Protein AF-A0A7V3PP89-F1 (afdb_monomer_lite)

pLDDT: mean 92.55, std 10.72, range [37.88, 98.19]

Secondary structure (DSSP, 8-state):
--TTTHHHHHHHHHHHTT-SEEEEE-GGGS---HHHHHHHHHH-TTTTSSTTSTTTSPPHHHHHHHHHT-S-EEEEE--TT--HHHHHHHHHHHHHHTT-TT---

Radius of gyration: 15.7 Å; chains: 1; bounding box: 37×33×35 Å

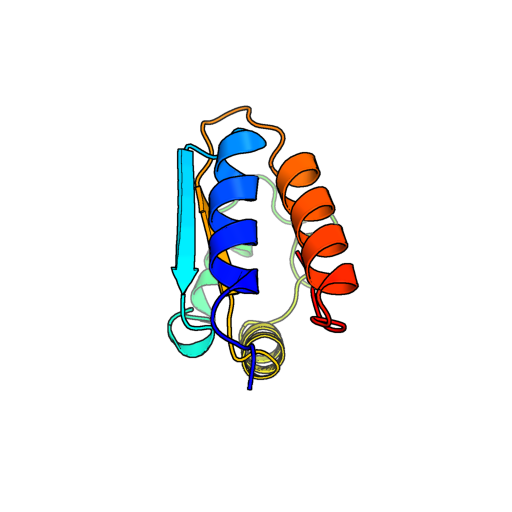Foldseek 3Di:
DPPPPLVVVLQVLLVVLAFPGKDKDFLVVDDQDPVVLVCLCPVDPCAPVDCCHPPNNDHSVRSNVVSVVDGIDMDTHHDPPRPVVVSQVVSQVSCCVVVVVVRDD

Sequence (105 aa):
MRAGGGMKVLLQRARELGAIEAKLVEPASVVTAAWVRLKCQYGCGGYGSNLCCPPYTPTPDQTRAILDCYRRAILVHCKPGADVKKIVVALEREAFLSDHYKAFG

Structure (mmCIF, N/CA/C/O backbone):
data_AF-A0A7V3PP89-F1
#
_entry.id   AF-A0A7V3PP89-F1
#
loop_
_atom_site.group_PDB
_atom_site.id
_atom_site.type_symbol
_atom_site.label_atom_id
_atom_site.label_alt_id
_atom_site.label_comp_id
_atom_site.label_asym_id
_atom_site.label_entity_id
_atom_site.label_seq_id
_atom_site.pdbx_PDB_ins_code
_atom_site.Cartn_x
_atom_site.Cartn_y
_atom_site.Cartn_z
_atom_site.occupancy
_atom_site.B_iso_or_equiv
_atom_site.auth_seq_id
_atom_site.auth_comp_id
_atom_site.auth_asym_id
_atom_site.auth_atom_id
_atom_site.pdbx_PDB_model_num
ATOM 1 N N . MET A 1 1 ? -19.126 -15.747 14.374 1.00 37.88 1 MET A N 1
ATOM 2 C CA . MET A 1 1 ? -18.973 -14.967 13.122 1.00 37.88 1 MET A CA 1
ATOM 3 C C . MET A 1 1 ? -19.153 -13.473 13.423 1.00 37.88 1 MET A C 1
ATOM 5 O O . MET A 1 1 ? -20.281 -13.031 13.563 1.00 37.88 1 MET A O 1
ATOM 9 N N . ARG A 1 2 ? -18.070 -12.693 13.600 1.00 42.88 2 ARG A N 1
ATOM 10 C CA . ARG A 1 2 ? -18.107 -11.233 13.897 1.00 42.88 2 ARG A CA 1
ATOM 11 C C . ARG A 1 2 ? -17.376 -10.384 12.832 1.00 42.88 2 ARG A C 1
ATOM 13 O O . ARG A 1 2 ? -16.857 -9.314 13.114 1.00 42.88 2 ARG A O 1
ATOM 20 N N . ALA A 1 3 ? -17.321 -10.849 11.584 1.00 46.69 3 ALA A N 1
ATOM 21 C CA . ALA A 1 3 ? -16.423 -10.291 10.564 1.00 46.69 3 ALA A CA 1
ATOM 22 C C . ALA A 1 3 ? -16.884 -8.974 9.892 1.00 46.69 3 ALA A C 1
ATOM 24 O O . ALA A 1 3 ? -16.155 -8.457 9.049 1.00 46.69 3 ALA A O 1
ATOM 25 N N . GLY A 1 4 ? -18.065 -8.436 10.224 1.00 46.62 4 GLY A N 1
ATOM 26 C CA . GLY A 1 4 ? -18.643 -7.263 9.542 1.00 46.62 4 GLY A CA 1
ATOM 27 C C . GLY A 1 4 ? -18.469 -5.911 10.249 1.00 46.62 4 GLY A C 1
ATOM 28 O O . GLY A 1 4 ? -18.615 -4.874 9.607 1.00 46.62 4 GLY A O 1
ATOM 29 N N . GLY A 1 5 ? -18.165 -5.902 11.554 1.00 59.41 5 GLY A N 1
ATOM 30 C CA . GLY A 1 5 ? -18.105 -4.672 12.360 1.00 59.41 5 GLY A CA 1
ATOM 31 C C . GLY A 1 5 ? -16.761 -3.942 12.295 1.00 59.41 5 GLY A C 1
ATOM 32 O O . GLY A 1 5 ? -16.735 -2.732 12.092 1.00 59.41 5 GLY A O 1
ATOM 33 N N . GLY A 1 6 ? -15.646 -4.677 12.398 1.00 76.88 6 GLY A N 1
ATOM 34 C CA . GLY A 1 6 ? -14.308 -4.083 12.549 1.00 76.88 6 GLY A CA 1
ATOM 35 C C . GLY A 1 6 ? -13.858 -3.224 11.365 1.00 76.88 6 GLY A C 1
ATOM 36 O O . GLY A 1 6 ? -13.283 -2.159 11.553 1.00 76.88 6 GLY A O 1
ATOM 37 N N . MET A 1 7 ? -14.201 -3.618 10.134 1.00 86.56 7 MET A N 1
ATOM 38 C CA . MET A 1 7 ? -13.770 -2.873 8.948 1.00 86.56 7 MET A CA 1
ATOM 39 C C . MET A 1 7 ? -14.453 -1.505 8.836 1.00 86.56 7 MET A C 1
ATOM 41 O O . MET A 1 7 ? -13.811 -0.528 8.472 1.00 86.56 7 MET A O 1
ATOM 45 N N . LYS A 1 8 ? -15.742 -1.404 9.195 1.00 89.62 8 LYS A N 1
ATOM 46 C CA . LYS A 1 8 ? -16.459 -0.118 9.194 1.00 89.62 8 LYS A CA 1
ATOM 47 C C . LYS A 1 8 ? -15.848 0.867 10.191 1.00 89.62 8 LYS A C 1
ATOM 49 O O . LYS A 1 8 ? -15.761 2.051 9.884 1.00 89.62 8 LYS A O 1
ATOM 54 N N . VAL A 1 9 ? -15.395 0.365 11.342 1.00 94.00 9 VAL A N 1
ATOM 55 C CA . VAL A 1 9 ? -14.711 1.171 12.362 1.00 94.00 9 VAL A CA 1
ATOM 56 C C . VAL A 1 9 ? -13.405 1.738 11.810 1.00 94.00 9 VAL A C 1
ATOM 58 O O . VAL A 1 9 ? -13.198 2.939 11.913 1.00 94.00 9 VAL A O 1
ATOM 61 N N . LEU A 1 10 ? -12.581 0.930 11.134 1.00 95.44 10 LEU A N 1
ATOM 62 C CA . LEU A 1 10 ? -11.330 1.407 10.524 1.00 95.44 10 LEU A CA 1
ATOM 63 C C . LEU A 1 10 ? -11.565 2.479 9.446 1.00 95.44 10 LEU A C 1
ATOM 65 O O . LEU A 1 10 ? -10.828 3.460 9.377 1.00 95.44 10 LEU A O 1
ATOM 69 N N . LEU A 1 11 ? -12.611 2.334 8.623 1.00 96.31 11 LEU A N 1
ATOM 70 C CA . LEU A 1 11 ? -12.963 3.350 7.620 1.00 96.31 11 LEU A CA 1
ATOM 71 C C . LEU A 1 11 ? -13.386 4.673 8.268 1.00 96.31 11 LEU A C 1
ATOM 73 O O . LEU A 1 11 ? -12.992 5.744 7.807 1.00 96.31 11 LEU A O 1
ATOM 77 N N . GLN A 1 12 ? -14.178 4.600 9.339 1.00 96.12 12 GLN A N 1
ATOM 78 C CA . GLN A 1 12 ? -14.581 5.781 10.094 1.00 96.12 12 GLN A CA 1
ATOM 79 C C . GLN A 1 12 ? -13.373 6.426 10.782 1.00 96.12 12 GLN A C 1
ATOM 81 O O . GLN A 1 12 ? -13.186 7.639 10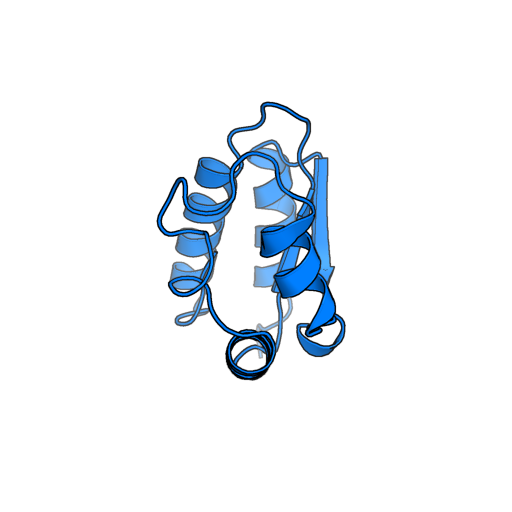.697 1.00 96.12 12 GLN A O 1
ATOM 86 N N . ARG A 1 13 ? -12.501 5.605 11.369 1.00 96.25 13 ARG A N 1
ATOM 87 C CA . ARG A 1 13 ? -11.274 6.054 12.015 1.00 96.25 13 ARG A CA 1
ATOM 88 C C . ARG A 1 13 ? -10.354 6.797 11.057 1.00 96.25 13 ARG A C 1
ATOM 90 O O . ARG A 1 13 ? -9.821 7.843 11.409 1.00 96.25 13 ARG A O 1
ATOM 97 N N . ALA A 1 14 ? -10.205 6.305 9.829 1.00 96.69 14 ALA A N 1
ATOM 98 C CA . ALA A 1 14 ? -9.403 6.975 8.811 1.00 96.69 14 ALA A CA 1
ATOM 99 C C . ALA A 1 14 ? -9.876 8.421 8.580 1.00 96.69 14 ALA A C 1
ATOM 101 O O . ALA A 1 14 ? -9.055 9.333 8.482 1.00 96.69 14 ALA A O 1
ATOM 102 N N . ARG A 1 15 ? -11.199 8.642 8.554 1.00 95.88 15 ARG A N 1
ATOM 103 C CA . ARG A 1 15 ? -11.800 9.978 8.406 1.00 95.88 15 ARG A CA 1
ATOM 104 C C . ARG A 1 15 ? -11.552 10.860 9.627 1.00 95.88 15 ARG A C 1
ATOM 106 O O . ARG A 1 15 ? -11.181 12.018 9.469 1.00 95.88 15 ARG A O 1
ATOM 113 N N . GLU A 1 16 ? -11.687 10.315 10.835 1.00 96.69 16 GLU A N 1
ATOM 114 C CA . GLU A 1 16 ? -11.371 11.031 12.085 1.00 96.69 16 GLU A CA 1
ATOM 115 C C . GLU A 1 16 ? -9.904 11.467 12.162 1.00 96.69 16 GLU A C 1
ATOM 117 O O . GLU A 1 16 ? -9.593 12.530 12.695 1.00 96.69 16 GLU A O 1
ATOM 122 N N . LEU A 1 17 ? -9.000 10.659 11.604 1.00 95.62 17 LEU A N 1
ATOM 123 C CA . LEU A 1 17 ? -7.570 10.952 11.532 1.00 95.62 17 LEU A CA 1
ATOM 124 C C . LEU A 1 17 ? -7.208 11.948 10.415 1.00 95.62 17 LEU A C 1
ATOM 126 O O . LEU A 1 17 ? -6.042 12.327 10.299 1.00 95.62 17 LEU A O 1
ATOM 130 N N . GLY A 1 18 ? -8.184 12.401 9.621 1.00 95.00 18 GLY A N 1
ATOM 131 C CA . GLY A 1 18 ? -8.010 13.457 8.623 1.00 95.00 18 GLY A CA 1
ATOM 132 C C . GLY A 1 18 ? -8.018 12.994 7.164 1.00 95.00 18 GLY A C 1
ATOM 133 O O . GLY A 1 18 ? -7.730 13.803 6.278 1.00 95.00 18 GLY A O 1
ATOM 134 N N . ALA A 1 19 ? -8.355 11.732 6.876 1.00 96.88 19 ALA A N 1
ATOM 135 C CA . ALA A 1 19 ? -8.628 11.315 5.502 1.00 96.88 19 ALA A CA 1
ATOM 136 C C . ALA A 1 19 ? -9.919 11.976 4.986 1.00 96.88 19 ALA A C 1
ATOM 138 O O . ALA A 1 19 ? -10.910 12.081 5.708 1.00 96.88 19 ALA A O 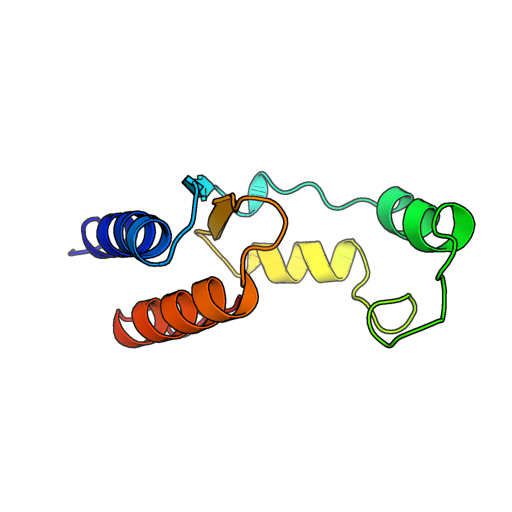1
ATOM 139 N N . ILE A 1 20 ? -9.932 12.377 3.713 1.00 97.44 20 ILE A N 1
ATOM 140 C CA . ILE A 1 20 ? -11.156 12.825 3.028 1.00 97.44 20 ILE A CA 1
ATOM 141 C C . ILE A 1 20 ? -12.123 11.648 2.933 1.00 97.44 20 ILE A C 1
ATOM 143 O O . ILE A 1 20 ? -13.314 11.760 3.215 1.00 97.44 20 ILE A O 1
ATOM 147 N N . GLU A 1 21 ? -11.587 10.503 2.523 1.00 96.81 21 GLU A N 1
ATOM 148 C CA . GLU A 1 21 ? -12.355 9.297 2.308 1.00 96.81 21 GLU A CA 1
ATOM 149 C C . GLU A 1 21 ? -11.487 8.069 2.570 1.00 96.81 21 GLU A C 1
ATOM 151 O O . GLU A 1 21 ? -10.274 8.080 2.372 1.00 96.81 21 GLU A O 1
ATOM 156 N N . ALA A 1 22 ? -12.129 6.992 3.007 1.00 97.06 22 ALA A N 1
ATOM 157 C CA . ALA A 1 22 ? -11.535 5.673 3.044 1.00 97.06 22 ALA A CA 1
ATOM 158 C C . ALA A 1 22 ? -12.549 4.675 2.491 1.00 97.06 22 ALA A C 1
ATOM 160 O O . ALA A 1 22 ? -13.734 4.736 2.838 1.00 97.06 22 ALA A O 1
ATOM 161 N N . LYS A 1 23 ? -12.087 3.758 1.641 1.00 96.44 23 LYS A N 1
ATOM 162 C CA . LYS A 1 23 ? -12.940 2.757 0.998 1.00 96.44 23 LYS A CA 1
ATOM 163 C C . LYS A 1 23 ? -12.314 1.375 1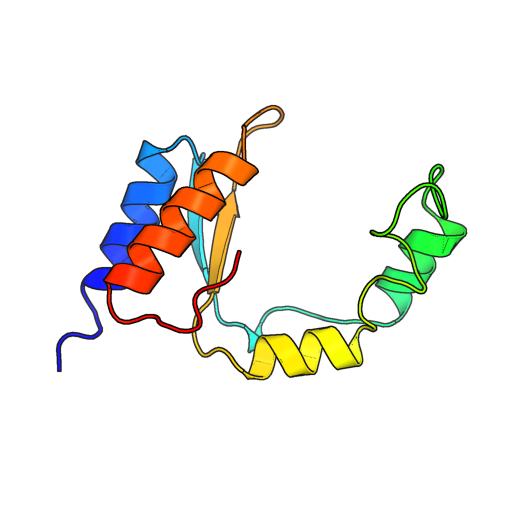.082 1.00 96.44 23 LYS A C 1
ATOM 165 O O . LYS A 1 23 ? -11.117 1.211 0.875 1.00 96.44 23 LYS A O 1
ATOM 170 N N . LEU A 1 24 ? -13.149 0.374 1.346 1.00 96.38 24 LEU A N 1
ATOM 171 C CA . LEU A 1 24 ? -12.758 -1.021 1.205 1.00 96.38 24 LEU A CA 1
ATOM 172 C C . LEU A 1 24 ? -12.658 -1.370 -0.285 1.00 96.38 24 LEU A C 1
ATOM 174 O O . LEU A 1 24 ? -13.616 -1.171 -1.034 1.00 96.38 24 LEU A O 1
ATOM 178 N N . VAL A 1 25 ? -11.513 -1.901 -0.694 1.00 96.50 25 VAL A N 1
ATOM 179 C CA . VAL A 1 25 ? -11.259 -2.391 -2.050 1.00 96.50 25 VAL A CA 1
ATOM 180 C C . VAL A 1 25 ? -10.750 -3.827 -2.000 1.00 96.50 25 VAL A C 1
ATOM 182 O O . VAL A 1 25 ? -10.218 -4.293 -0.985 1.00 96.50 25 VAL A O 1
ATOM 185 N N . GLU A 1 26 ? -10.937 -4.547 -3.099 1.00 96.31 26 GLU A N 1
ATOM 186 C CA . GLU A 1 26 ? -10.403 -5.894 -3.251 1.00 96.31 26 GLU A CA 1
ATOM 187 C C . GLU A 1 26 ? -8.938 -5.810 -3.694 1.00 96.31 26 GLU A C 1
ATOM 189 O O . GLU A 1 26 ? -8.644 -5.133 -4.677 1.00 96.31 26 GLU A O 1
ATOM 194 N N . PRO A 1 27 ? -7.995 -6.513 -3.046 1.00 97.31 27 PRO A N 1
ATOM 195 C CA . PRO A 1 27 ? -6.602 -6.532 -3.505 1.00 97.31 27 PRO A CA 1
ATOM 196 C C . PRO A 1 27 ? -6.444 -7.014 -4.958 1.00 97.31 27 PRO A C 1
ATOM 198 O O . PRO A 1 27 ? -5.491 -6.640 -5.646 1.00 97.31 27 PRO A O 1
ATOM 201 N N . ALA A 1 28 ? -7.387 -7.820 -5.453 1.00 96.81 28 ALA A N 1
ATOM 202 C CA . ALA A 1 28 ? -7.449 -8.262 -6.845 1.00 96.81 28 ALA A CA 1
ATOM 203 C C . ALA A 1 28 ? -7.756 -7.122 -7.835 1.00 96.81 28 ALA A C 1
ATOM 205 O O . ALA A 1 28 ? -7.348 -7.199 -8.990 1.00 96.81 28 ALA A O 1
ATOM 206 N N . SER A 1 29 ? -8.412 -6.037 -7.401 1.00 97.06 29 SER A N 1
ATOM 207 C CA . SER A 1 29 ? -8.707 -4.889 -8.269 1.00 97.06 29 SER A CA 1
ATOM 208 C C . SER A 1 29 ? -7.499 -3.973 -8.493 1.00 97.06 29 SER A C 1
ATOM 210 O O . SER A 1 29 ? -7.582 -3.025 -9.273 1.00 97.06 29 SER A O 1
ATOM 212 N N . VAL A 1 30 ? -6.386 -4.198 -7.788 1.00 96.75 30 VAL A N 1
ATOM 213 C CA . VAL A 1 30 ? -5.152 -3.420 -7.945 1.00 96.75 30 VAL A CA 1
ATOM 214 C C . VAL A 1 30 ? -4.350 -3.969 -9.124 1.00 96.75 30 VAL A C 1
ATOM 216 O O . VAL A 1 30 ? -3.873 -5.104 -9.093 1.00 96.75 30 VAL A O 1
ATOM 219 N N . VAL A 1 31 ? -4.173 -3.150 -10.160 1.00 96.25 31 VAL A N 1
ATOM 220 C CA . VAL A 1 31 ? -3.400 -3.518 -11.353 1.00 96.25 31 VAL A CA 1
ATOM 221 C C . VAL A 1 31 ? -1.907 -3.326 -11.093 1.00 96.25 31 VAL A C 1
ATOM 223 O O . VAL A 1 31 ? -1.458 -2.219 -10.795 1.00 96.25 31 VAL A O 1
ATOM 226 N N . THR A 1 32 ? -1.127 -4.391 -11.264 1.00 96.56 32 THR A N 1
ATOM 227 C CA . THR A 1 32 ? 0.339 -4.348 -11.305 1.00 96.56 32 THR A CA 1
ATOM 228 C C . THR A 1 32 ? 0.802 -4.553 -12.747 1.00 96.56 32 THR A C 1
ATOM 230 O O . THR A 1 32 ? 0.255 -5.381 -13.470 1.00 96.56 32 THR A O 1
ATOM 233 N N . ALA A 1 33 ? 1.773 -3.763 -13.217 1.00 95.81 33 ALA A N 1
ATOM 234 C CA . ALA A 1 33 ? 2.224 -3.843 -14.607 1.00 95.81 33 ALA A CA 1
ATOM 235 C C . ALA A 1 33 ? 3.672 -3.371 -14.799 1.00 95.81 33 ALA A C 1
ATOM 237 O O . ALA A 1 33 ? 4.140 -2.455 -14.118 1.00 95.81 33 ALA A O 1
ATOM 238 N N . ALA A 1 34 ? 4.362 -3.951 -15.786 1.00 94.50 34 ALA A N 1
ATOM 239 C CA . ALA A 1 34 ? 5.755 -3.635 -16.123 1.00 94.50 34 ALA A CA 1
ATOM 240 C C . ALA A 1 34 ? 5.984 -2.156 -16.475 1.00 94.50 34 ALA A C 1
ATOM 242 O O . ALA A 1 34 ? 6.998 -1.570 -16.085 1.00 94.50 34 ALA A O 1
ATOM 243 N N . TRP A 1 35 ? 5.019 -1.520 -17.148 1.00 94.06 35 TRP A N 1
ATOM 244 C CA . TRP A 1 35 ? 5.139 -0.124 -17.574 1.00 94.06 35 TRP A CA 1
ATOM 245 C C . TRP A 1 35 ? 5.256 0.857 -16.397 1.00 94.06 35 TRP A C 1
ATOM 247 O O . TRP A 1 35 ? 5.883 1.903 -16.547 1.00 94.06 35 TRP A O 1
ATOM 257 N N . VAL A 1 36 ? 4.728 0.521 -15.211 1.00 92.62 36 VAL A N 1
ATOM 258 C CA . VAL A 1 36 ? 4.839 1.370 -14.008 1.00 92.62 36 VAL A CA 1
ATOM 259 C C . VAL A 1 36 ? 6.308 1.546 -13.618 1.00 92.62 36 VAL A C 1
ATOM 261 O O . VAL A 1 36 ? 6.756 2.654 -13.317 1.00 92.62 36 VAL A O 1
ATOM 264 N N . ARG A 1 37 ? 7.091 0.464 -13.704 1.00 92.44 37 ARG A N 1
ATOM 265 C CA . ARG A 1 37 ? 8.530 0.486 -13.420 1.00 92.44 37 ARG A CA 1
ATOM 266 C C . ARG A 1 37 ? 9.299 1.267 -14.486 1.00 92.44 37 ARG A C 1
ATOM 268 O O . ARG A 1 37 ? 10.234 1.986 -14.146 1.00 92.44 37 ARG A O 1
ATOM 275 N N . LEU A 1 38 ? 8.898 1.183 -15.757 1.00 93.12 38 LEU A N 1
ATOM 276 C CA . LEU A 1 38 ? 9.479 2.008 -16.827 1.00 93.12 38 LEU A CA 1
ATOM 277 C C . LEU A 1 38 ? 9.186 3.498 -16.611 1.00 93.12 38 LEU A C 1
ATOM 279 O O . LEU A 1 38 ? 10.095 4.316 -16.718 1.00 93.12 38 LEU A O 1
ATOM 283 N N . LYS A 1 39 ? 7.960 3.855 -16.211 1.00 92.25 39 LYS A N 1
ATOM 284 C CA . LYS A 1 39 ? 7.600 5.241 -15.879 1.00 92.25 39 LYS A CA 1
ATOM 285 C C . LYS A 1 39 ? 8.448 5.790 -14.729 1.00 92.25 39 LYS A C 1
ATOM 287 O O . LYS A 1 39 ? 8.846 6.946 -14.777 1.00 92.25 39 LYS A O 1
ATOM 292 N N . CYS A 1 40 ? 8.761 4.971 -13.724 1.00 91.69 40 CYS A N 1
ATOM 293 C CA . CYS A 1 40 ? 9.671 5.366 -12.648 1.00 91.69 40 CYS A CA 1
ATOM 294 C C . CYS A 1 40 ? 11.111 5.588 -13.149 1.00 91.69 40 CYS A C 1
ATOM 296 O O . CYS A 1 40 ? 11.716 6.589 -12.793 1.00 91.69 40 CYS A O 1
ATOM 298 N N . GLN A 1 41 ? 11.646 4.698 -13.990 1.00 93.19 41 GLN A N 1
ATOM 299 C CA . GLN A 1 41 ? 13.040 4.772 -14.457 1.00 93.19 41 GLN A CA 1
ATOM 300 C C . GLN A 1 41 ? 13.289 5.885 -15.485 1.00 93.19 41 GLN A C 1
ATOM 302 O O . GLN A 1 41 ? 14.333 6.526 -15.451 1.00 93.19 41 GLN A O 1
ATOM 307 N N . TYR A 1 42 ? 12.335 6.118 -16.390 1.00 94.06 42 TYR A N 1
ATOM 308 C CA . TYR A 1 42 ? 12.513 7.021 -17.535 1.00 94.06 42 TYR A CA 1
ATOM 309 C C . TYR A 1 42 ? 11.626 8.272 -17.482 1.00 94.06 42 TYR A C 1
ATOM 311 O O . TYR A 1 42 ? 11.899 9.243 -18.177 1.00 94.06 42 TYR A O 1
ATOM 319 N N . GLY A 1 43 ? 10.554 8.258 -16.684 1.00 91.56 43 GLY A N 1
ATOM 320 C CA . GLY A 1 43 ? 9.598 9.366 -16.564 1.00 91.56 43 GLY A CA 1
ATOM 321 C C . GLY A 1 43 ? 9.689 10.151 -15.252 1.00 91.56 43 GLY A C 1
ATOM 322 O O . GLY A 1 43 ? 8.946 11.114 -15.077 1.00 91.56 43 GLY A O 1
ATOM 323 N N . CYS A 1 44 ? 10.558 9.751 -14.319 1.00 92.81 44 CYS A N 1
ATOM 324 C CA . CYS A 1 44 ? 10.768 10.442 -13.048 1.00 92.81 44 CYS A CA 1
ATOM 325 C C . CYS A 1 44 ? 12.092 11.214 -13.066 1.00 92.81 44 CYS A C 1
ATOM 327 O O . CYS A 1 44 ? 13.146 10.618 -13.266 1.00 92.81 44 CYS A O 1
ATOM 329 N N . GLY A 1 45 ? 12.062 12.514 -12.755 1.00 93.12 45 GLY A N 1
ATOM 330 C CA . GLY A 1 45 ? 13.276 13.339 -12.646 1.00 93.12 45 GLY A CA 1
ATOM 331 C C . GLY A 1 45 ? 14.174 13.011 -11.444 1.00 93.12 45 GLY A C 1
ATOM 332 O O . GLY A 1 45 ? 15.281 13.525 -11.356 1.00 93.12 45 GLY A O 1
ATOM 333 N N . GLY A 1 46 ? 13.707 12.168 -10.517 1.00 93.12 46 GLY A N 1
ATOM 334 C CA . GLY A 1 46 ? 14.440 11.742 -9.320 1.00 93.12 46 GLY A CA 1
ATOM 335 C C . GLY A 1 46 ? 14.796 10.255 -9.307 1.00 93.12 46 GLY A C 1
ATOM 336 O O . GLY A 1 46 ? 14.979 9.693 -8.225 1.00 93.12 46 GLY A O 1
ATOM 337 N N . TYR A 1 47 ? 14.828 9.582 -10.460 1.00 94.50 47 TYR A N 1
ATOM 338 C CA . TYR A 1 47 ? 15.187 8.164 -10.517 1.00 94.50 47 TYR A CA 1
ATOM 339 C C . TYR A 1 47 ? 16.574 7.902 -9.896 1.00 94.50 47 TYR A C 1
ATOM 341 O O . TYR A 1 47 ? 17.526 8.634 -10.147 1.00 94.50 47 TYR A O 1
ATOM 349 N N . GLY A 1 48 ? 16.677 6.867 -9.055 1.00 94.06 48 GLY A N 1
ATOM 350 C CA . GLY A 1 48 ? 17.921 6.485 -8.376 1.00 94.06 48 GLY A CA 1
ATOM 351 C C . GLY A 1 48 ? 18.292 7.345 -7.161 1.00 94.06 48 GLY A C 1
ATOM 352 O O . GLY A 1 48 ? 19.348 7.133 -6.576 1.00 94.06 48 GLY A O 1
ATOM 353 N N . SER A 1 49 ? 17.436 8.287 -6.746 1.00 94.75 49 SER A N 1
ATOM 354 C CA . SER A 1 49 ? 17.723 9.196 -5.620 1.00 94.75 49 SER A CA 1
ATOM 355 C C . SER A 1 49 ? 17.469 8.602 -4.227 1.00 94.75 49 SER A C 1
ATOM 357 O O . SER A 1 49 ? 17.882 9.187 -3.228 1.00 94.75 49 SER A O 1
ATOM 359 N N . ASN A 1 50 ? 16.765 7.470 -4.128 1.00 92.31 50 ASN A N 1
ATOM 360 C CA . ASN A 1 50 ? 16.407 6.837 -2.857 1.00 92.31 50 ASN A CA 1
ATOM 361 C C . ASN A 1 50 ? 16.130 5.330 -3.017 1.00 92.31 50 ASN A C 1
ATOM 363 O O . ASN A 1 50 ? 16.015 4.808 -4.127 1.00 92.31 50 ASN A O 1
ATOM 367 N N . LEU A 1 51 ? 15.961 4.641 -1.886 1.00 93.19 51 LEU A N 1
ATOM 368 C CA . LEU A 1 51 ? 15.677 3.201 -1.827 1.00 93.19 51 LEU A CA 1
ATOM 369 C C . LEU A 1 51 ? 14.237 2.825 -2.225 1.00 93.19 51 LEU A C 1
ATOM 371 O O . LEU A 1 51 ? 13.894 1.648 -2.232 1.00 93.19 51 LEU A O 1
ATOM 375 N N . CYS A 1 52 ? 13.394 3.793 -2.590 1.00 91.50 52 CYS A N 1
ATOM 376 C CA . CYS A 1 52 ? 12.077 3.526 -3.171 1.00 91.50 52 CYS A CA 1
ATOM 377 C C . CYS A 1 52 ? 12.139 3.377 -4.702 1.00 91.50 52 CYS A C 1
ATOM 379 O O . CYS A 1 52 ? 11.119 3.111 -5.339 1.00 91.50 52 CYS A O 1
ATOM 381 N N . CYS A 1 53 ? 13.320 3.538 -5.308 1.00 93.69 53 CYS A N 1
ATOM 382 C CA . CYS A 1 53 ? 13.545 3.306 -6.731 1.00 93.69 53 CYS A CA 1
ATOM 383 C C . CYS A 1 53 ? 13.927 1.840 -7.015 1.00 93.69 53 CYS A C 1
ATOM 385 O O . CYS A 1 53 ? 14.502 1.160 -6.161 1.00 93.69 53 CYS A O 1
ATOM 387 N N . PRO A 1 54 ? 13.671 1.330 -8.234 1.00 92.75 54 PRO A N 1
ATOM 388 C CA . PRO A 1 54 ? 14.355 0.143 -8.745 1.00 92.75 54 PRO A CA 1
ATOM 389 C C . PRO A 1 54 ? 15.884 0.252 -8.579 1.00 92.75 54 PRO A C 1
ATOM 391 O O . PRO A 1 54 ? 16.416 1.339 -8.794 1.00 92.75 54 PRO A O 1
ATOM 394 N N . PRO A 1 55 ? 16.596 -0.838 -8.222 1.00 91.81 55 PRO A N 1
ATOM 395 C CA . PRO A 1 55 ? 16.112 -2.212 -8.056 1.00 91.81 55 PRO A CA 1
ATOM 396 C C . PRO A 1 55 ? 15.501 -2.539 -6.682 1.00 91.81 55 PRO A C 1
ATOM 398 O O . PRO A 1 55 ? 14.996 -3.643 -6.516 1.00 91.81 55 PRO A O 1
ATOM 401 N N . TYR A 1 56 ? 15.520 -1.607 -5.729 1.00 94.12 56 TYR A N 1
ATOM 402 C CA . TYR A 1 56 ? 15.140 -1.847 -4.331 1.00 94.12 56 TYR A CA 1
ATOM 403 C C . TYR A 1 56 ? 13.627 -1.937 -4.099 1.00 94.12 56 TYR A C 1
ATOM 405 O O . TYR A 1 56 ? 13.181 -2.557 -3.138 1.00 94.12 56 TYR A O 1
ATOM 413 N N . THR A 1 57 ? 12.828 -1.353 -4.993 1.00 92.62 57 THR A N 1
ATOM 414 C CA . THR A 1 57 ? 11.370 -1.528 -4.987 1.00 92.62 57 THR A CA 1
ATOM 415 C C . THR A 1 57 ? 10.954 -2.874 -5.608 1.00 92.62 57 THR A C 1
ATOM 417 O O . THR A 1 57 ? 11.555 -3.280 -6.621 1.00 92.62 57 THR A O 1
ATOM 420 N N . PRO A 1 58 ? 9.916 -3.550 -5.071 1.00 93.88 58 PRO A N 1
ATOM 421 C CA . PRO A 1 58 ? 9.403 -4.799 -5.623 1.00 93.88 58 PRO A CA 1
ATOM 422 C C . PRO A 1 58 ? 9.100 -4.728 -7.127 1.00 93.88 58 PRO A C 1
ATOM 424 O O . PRO A 1 58 ? 8.717 -3.690 -7.681 1.00 93.88 58 PRO A O 1
ATOM 427 N N . THR A 1 59 ? 9.274 -5.849 -7.823 1.00 95.81 59 THR A N 1
ATOM 428 C CA . THR A 1 59 ? 8.789 -5.998 -9.200 1.00 95.81 59 THR A CA 1
ATOM 429 C C . THR A 1 59 ? 7.256 -6.039 -9.224 1.00 95.81 59 THR A C 1
ATOM 431 O O . THR A 1 59 ? 6.628 -6.340 -8.208 1.00 95.81 59 THR A O 1
ATOM 434 N N . PRO A 1 60 ? 6.615 -5.768 -10.375 1.00 96.12 60 PRO A N 1
ATOM 435 C CA . PRO A 1 60 ? 5.166 -5.917 -10.506 1.00 96.12 60 PRO A CA 1
ATOM 436 C C . PRO A 1 60 ? 4.645 -7.296 -10.075 1.00 96.12 60 PRO A C 1
ATOM 438 O O . PRO A 1 60 ? 3.603 -7.364 -9.424 1.00 96.12 60 PRO A O 1
ATOM 441 N N . ASP A 1 61 ? 5.388 -8.365 -10.374 1.00 97.00 61 ASP A N 1
ATOM 442 C CA . ASP A 1 61 ? 5.030 -9.737 -9.996 1.00 97.00 61 ASP A CA 1
ATOM 443 C C . ASP A 1 61 ? 5.160 -9.966 -8.486 1.00 97.00 61 ASP A C 1
ATOM 445 O O . ASP A 1 61 ? 4.276 -10.552 -7.867 1.00 97.00 61 ASP A O 1
ATOM 449 N N . GLN A 1 62 ? 6.220 -9.437 -7.862 1.00 97.06 62 GLN A N 1
ATOM 450 C CA . GLN A 1 62 ? 6.378 -9.475 -6.405 1.00 97.06 62 GLN A CA 1
ATOM 451 C C . GLN A 1 62 ? 5.250 -8.707 -5.706 1.00 97.06 62 GLN A C 1
ATOM 453 O O . GLN A 1 62 ? 4.656 -9.216 -4.759 1.00 97.06 62 GLN A O 1
ATOM 458 N N . THR A 1 63 ? 4.902 -7.513 -6.196 1.00 96.44 63 THR A N 1
ATOM 459 C CA . THR A 1 63 ? 3.772 -6.734 -5.667 1.00 96.44 63 THR A CA 1
ATOM 460 C C . THR A 1 63 ? 2.454 -7.492 -5.820 1.00 96.44 63 THR A C 1
ATOM 462 O O . THR A 1 63 ? 1.660 -7.511 -4.881 1.00 96.44 63 THR A O 1
ATOM 465 N N . ARG A 1 64 ? 2.220 -8.155 -6.963 1.00 97.81 64 ARG A N 1
ATOM 466 C CA . ARG A 1 64 ? 1.025 -8.989 -7.174 1.00 97.81 64 ARG A CA 1
ATOM 467 C C . ARG A 1 64 ? 0.955 -10.122 -6.152 1.00 97.81 64 ARG A C 1
ATOM 469 O O . ARG A 1 64 ? -0.054 -10.242 -5.464 1.00 97.81 64 ARG A O 1
ATOM 476 N N . ALA A 1 65 ? 2.051 -10.862 -5.977 1.00 98.19 65 ALA A N 1
ATOM 477 C CA . ALA A 1 65 ? 2.144 -11.951 -5.007 1.00 98.19 65 ALA A CA 1
ATOM 478 C C . ALA A 1 65 ? 1.904 -11.483 -3.558 1.00 98.19 65 ALA A C 1
ATOM 480 O O . ALA A 1 65 ? 1.240 -12.173 -2.783 1.00 98.19 65 ALA A O 1
ATOM 481 N N . ILE A 1 66 ? 2.393 -10.291 -3.191 1.00 97.12 66 ILE A N 1
ATOM 482 C CA . ILE A 1 66 ? 2.116 -9.688 -1.879 1.00 97.12 66 ILE A CA 1
ATOM 483 C C . ILE A 1 66 ? 0.623 -9.383 -1.744 1.00 97.12 66 ILE A C 1
ATOM 485 O O . ILE A 1 66 ? 0.015 -9.790 -0.759 1.00 97.12 66 ILE A O 1
ATOM 489 N N . LEU A 1 67 ? 0.011 -8.715 -2.725 1.00 97.38 67 LEU A N 1
ATOM 490 C CA . LEU A 1 67 ? -1.415 -8.368 -2.689 1.00 97.38 67 LEU A CA 1
ATOM 491 C C . LEU A 1 67 ? -2.319 -9.609 -2.615 1.00 97.38 67 LEU A C 1
ATOM 493 O O . LEU A 1 67 ? -3.336 -9.576 -1.922 1.00 97.38 67 LEU A O 1
ATOM 497 N N . ASP A 1 68 ? -1.931 -10.711 -3.258 1.00 97.56 68 ASP A N 1
ATOM 498 C CA . ASP A 1 68 ? -2.663 -11.987 -3.229 1.00 97.56 68 ASP A CA 1
ATOM 499 C C . ASP A 1 68 ? -2.655 -12.659 -1.844 1.00 97.56 68 ASP A C 1
ATOM 501 O O . ASP A 1 68 ? -3.507 -13.497 -1.547 1.00 97.56 68 ASP A O 1
ATOM 505 N N . CYS A 1 69 ? -1.761 -12.243 -0.938 1.00 97.38 69 CYS A N 1
ATOM 506 C CA . CYS A 1 69 ? -1.783 -12.675 0.462 1.00 97.38 69 CYS A CA 1
ATOM 507 C C . CYS A 1 69 ? -2.947 -12.066 1.271 1.00 97.38 69 CYS A C 1
ATOM 509 O O . CYS A 1 69 ? -3.176 -12.472 2.421 1.00 97.38 69 CYS A O 1
ATOM 511 N N . TYR A 1 70 ? -3.673 -11.097 0.702 1.00 96.62 70 TYR A N 1
ATOM 512 C CA . TYR A 1 70 ? -4.719 -10.329 1.368 1.00 96.62 70 TYR A CA 1
ATOM 513 C C . TYR A 1 70 ? -6.090 -10.556 0.731 1.00 96.62 70 TYR A C 1
ATOM 515 O O . TYR A 1 70 ? -6.245 -10.679 -0.477 1.00 96.62 70 TYR A O 1
ATOM 523 N N . ARG A 1 71 ? -7.134 -10.534 1.569 1.00 94.06 71 ARG A N 1
ATOM 524 C CA . ARG A 1 71 ? -8.541 -10.573 1.118 1.00 94.06 71 ARG A CA 1
ATOM 525 C C . ARG A 1 71 ? -9.220 -9.205 1.120 1.00 94.06 71 ARG A C 1
ATOM 527 O O . ARG A 1 71 ? -10.332 -9.073 0.625 1.00 94.06 71 ARG A O 1
ATOM 534 N N . ARG A 1 72 ? -8.614 -8.214 1.772 1.00 93.88 72 ARG A N 1
ATOM 535 C CA . ARG A 1 72 ? -9.199 -6.895 2.037 1.00 93.88 72 ARG A CA 1
ATOM 536 C C . ARG A 1 72 ? -8.090 -5.855 2.017 1.00 93.88 72 ARG A C 1
ATOM 538 O O . ARG A 1 72 ? -7.037 -6.113 2.593 1.00 93.88 72 ARG A O 1
ATOM 545 N N . ALA A 1 73 ? -8.354 -4.701 1.417 1.00 96.38 73 ALA A N 1
ATOM 546 C CA . ALA A 1 73 ? -7.484 -3.533 1.465 1.00 96.38 73 ALA A CA 1
ATOM 547 C C . ALA A 1 73 ? -8.317 -2.268 1.705 1.00 96.38 73 ALA A C 1
ATOM 549 O O . ALA A 1 73 ? -9.461 -2.177 1.261 1.00 96.38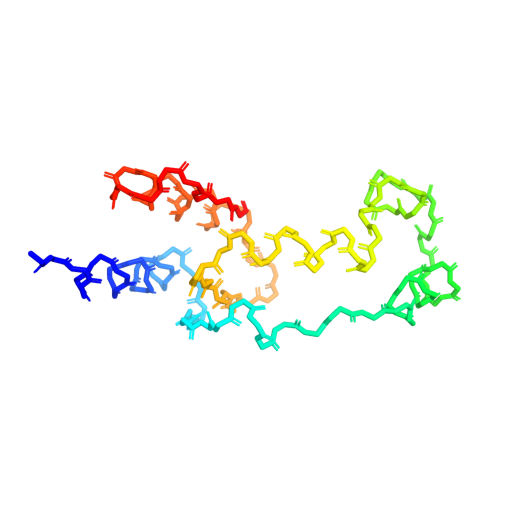 73 ALA A O 1
ATOM 550 N N . ILE A 1 74 ? -7.751 -1.290 2.410 1.00 96.69 74 ILE A N 1
ATOM 551 C CA . ILE A 1 74 ? -8.373 0.023 2.600 1.00 96.69 74 ILE A CA 1
ATOM 552 C C . ILE A 1 74 ? -7.620 1.024 1.729 1.00 96.69 74 ILE A C 1
ATOM 554 O O . ILE A 1 74 ? -6.426 1.233 1.915 1.00 96.69 74 ILE A O 1
ATOM 558 N N . LEU A 1 75 ? -8.323 1.658 0.794 1.00 96.94 75 LEU A N 1
ATOM 559 C CA . LEU A 1 75 ? -7.811 2.801 0.052 1.00 96.94 75 LEU A CA 1
ATOM 560 C C . LEU A 1 75 ? -8.116 4.073 0.841 1.00 96.94 75 LEU A C 1
ATOM 562 O O . LEU A 1 75 ? -9.286 4.376 1.073 1.00 96.94 75 LEU A O 1
ATOM 566 N N . VAL A 1 76 ? -7.075 4.804 1.234 1.00 97.06 76 VAL A N 1
ATOM 567 C CA . VAL A 1 76 ? -7.183 6.060 1.988 1.00 97.06 76 VAL A CA 1
ATOM 568 C C . VAL A 1 76 ? -6.897 7.235 1.054 1.00 97.06 76 VAL A C 1
ATOM 570 O O . VAL A 1 76 ? -5.829 7.313 0.452 1.00 97.06 76 VAL A O 1
ATOM 573 N N . HIS A 1 77 ? -7.851 8.153 0.938 1.00 97.06 77 HIS A N 1
ATOM 574 C CA . HIS A 1 77 ? -7.737 9.373 0.146 1.00 97.06 77 HIS A CA 1
ATOM 575 C C . HIS A 1 77 ? -7.589 10.576 1.079 1.00 97.06 77 HIS A C 1
ATOM 577 O O . HIS A 1 77 ? -8.472 10.867 1.887 1.00 97.06 77 HIS A O 1
ATOM 583 N N . CYS A 1 78 ? -6.479 11.297 0.948 1.00 97.00 78 CYS A N 1
ATOM 584 C CA . CYS A 1 78 ? -6.153 12.460 1.767 1.00 97.00 78 CYS A CA 1
ATOM 585 C C . CYS A 1 78 ? -5.964 13.717 0.914 1.00 97.00 78 CYS A C 1
ATOM 587 O O . CYS A 1 78 ? -5.649 13.636 -0.273 1.00 97.00 78 CYS A O 1
ATOM 589 N N . LYS A 1 79 ? -6.106 14.892 1.539 1.00 94.88 79 LYS A N 1
ATOM 590 C CA . LYS A 1 79 ? -5.733 16.165 0.907 1.00 94.88 79 LYS A CA 1
ATOM 591 C C . LYS A 1 79 ? -4.210 16.238 0.717 1.00 94.88 79 LYS A C 1
ATOM 593 O O . LYS A 1 79 ? -3.475 15.663 1.526 1.00 94.88 79 LYS A O 1
ATOM 598 N N . PRO A 1 80 ? -3.720 16.991 -0.282 1.00 94.38 80 PRO A N 1
ATOM 599 C CA . PRO A 1 80 ? -2.306 17.347 -0.359 1.00 94.38 80 PRO A CA 1
ATOM 600 C C . PRO A 1 80 ? -1.809 17.952 0.963 1.00 94.38 80 PRO A C 1
ATOM 602 O O . PRO A 1 80 ? -2.506 18.759 1.575 1.00 94.38 80 PRO A O 1
ATOM 605 N N . GLY A 1 81 ? -0.618 17.544 1.410 1.00 91.69 81 GLY A N 1
ATOM 606 C CA . GLY A 1 81 ? -0.019 18.003 2.671 1.00 91.69 81 GLY A CA 1
ATOM 607 C C . GLY A 1 81 ? -0.513 17.290 3.937 1.00 91.69 81 GLY A C 1
ATOM 608 O O . GLY A 1 81 ? -0.010 17.577 5.019 1.00 91.69 81 GLY A O 1
ATOM 609 N N . ALA A 1 82 ? -1.461 16.354 3.832 1.00 94.06 82 ALA A N 1
ATOM 610 C CA . ALA A 1 82 ? -1.841 15.515 4.964 1.00 94.06 82 ALA A CA 1
ATOM 611 C C . ALA A 1 82 ? -0.695 14.580 5.387 1.00 94.06 82 ALA A C 1
ATOM 613 O O . ALA A 1 82 ? 0.028 14.042 4.546 1.00 94.06 82 ALA A O 1
ATOM 614 N N . ASP A 1 83 ? -0.586 14.316 6.690 1.00 94.75 83 ASP A N 1
ATOM 615 C CA . ASP A 1 83 ? 0.329 13.309 7.231 1.00 94.75 83 ASP A CA 1
ATOM 616 C C . ASP A 1 83 ? -0.261 11.903 7.039 1.00 94.75 83 ASP A C 1
ATOM 618 O O . ASP A 1 83 ? -0.804 11.280 7.956 1.00 94.75 83 ASP A O 1
ATOM 622 N N . VAL A 1 84 ? -0.194 11.418 5.795 1.00 95.69 84 VAL A N 1
ATOM 623 C CA . VAL A 1 84 ? -0.713 10.096 5.411 1.00 95.69 84 VAL A CA 1
ATOM 624 C C . VAL A 1 84 ? -0.046 8.997 6.235 1.00 95.69 84 VAL A C 1
ATOM 626 O O . VAL A 1 84 ? -0.723 8.069 6.668 1.00 95.69 84 VAL A O 1
ATOM 629 N N . LYS A 1 85 ? 1.253 9.129 6.530 1.00 95.31 85 LYS A N 1
ATOM 630 C CA . LYS A 1 85 ? 1.998 8.151 7.328 1.00 95.31 85 LYS A CA 1
ATOM 631 C C . LYS A 1 85 ? 1.385 7.987 8.718 1.00 95.31 85 LYS A C 1
ATOM 633 O O . LYS A 1 85 ? 1.168 6.860 9.156 1.00 95.31 85 LYS A O 1
ATOM 638 N N . LYS A 1 86 ? 1.066 9.088 9.404 1.00 96.44 86 LYS A N 1
ATOM 639 C CA . LYS A 1 86 ? 0.428 9.036 10.728 1.00 96.44 86 LYS A CA 1
ATOM 640 C C . LYS A 1 86 ? -0.939 8.354 10.687 1.00 96.44 86 LYS A C 1
ATOM 642 O O . LYS A 1 86 ? -1.250 7.584 11.594 1.00 96.44 86 LYS A O 1
ATOM 647 N N . ILE A 1 87 ? -1.735 8.621 9.649 1.00 96.81 87 ILE A N 1
ATOM 648 C CA . ILE A 1 87 ? -3.045 7.982 9.464 1.00 96.81 87 ILE A CA 1
ATOM 649 C C . ILE A 1 87 ? -2.864 6.472 9.303 1.00 96.81 87 ILE A C 1
ATOM 651 O O . ILE A 1 87 ? -3.487 5.699 10.027 1.00 96.81 87 ILE A O 1
ATOM 655 N N . VAL A 1 88 ? -1.990 6.048 8.389 1.00 9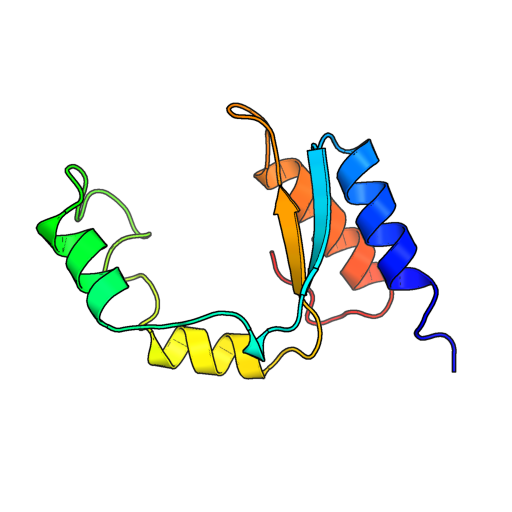7.44 88 VAL A N 1
ATOM 656 C CA . VAL A 1 88 ? -1.840 4.629 8.058 1.00 97.44 88 VAL A CA 1
ATOM 657 C C . VAL A 1 88 ? -1.240 3.830 9.219 1.00 97.44 88 VAL A C 1
ATOM 659 O O . VAL A 1 88 ? -1.790 2.789 9.560 1.00 97.44 88 VAL A O 1
ATOM 662 N N . VAL A 1 89 ? -0.230 4.355 9.926 1.00 97.50 89 VAL A N 1
ATOM 663 C CA . VAL A 1 89 ? 0.352 3.695 11.116 1.00 97.50 89 VAL A CA 1
ATOM 664 C C . VAL A 1 89 ? -0.684 3.500 12.230 1.00 97.50 89 VAL A C 1
ATOM 666 O O . VAL A 1 89 ? -0.702 2.466 12.902 1.00 97.50 89 VAL A O 1
ATOM 669 N N . ALA A 1 90 ? -1.569 4.479 12.443 1.00 96.81 90 ALA A N 1
ATOM 670 C CA . ALA A 1 90 ? -2.642 4.346 13.425 1.00 96.81 90 ALA A CA 1
ATOM 671 C C . ALA A 1 90 ? -3.654 3.264 13.010 1.00 96.81 90 ALA A C 1
ATOM 673 O O . ALA A 1 90 ? -4.021 2.422 13.831 1.00 96.81 90 ALA A O 1
ATOM 674 N N . LEU A 1 91 ? -4.051 3.244 11.733 1.00 96.75 91 LEU A N 1
ATOM 675 C CA . LEU A 1 91 ? -4.954 2.224 11.194 1.00 96.75 91 LEU A CA 1
ATOM 676 C C . LEU A 1 91 ? -4.339 0.823 11.233 1.00 96.75 91 LEU A C 1
ATOM 678 O O . LEU A 1 91 ? -5.041 -0.123 11.578 1.00 96.75 91 LEU A O 1
ATOM 682 N N . GLU A 1 92 ? -3.050 0.682 10.918 1.00 97.00 92 GLU A N 1
ATOM 683 C CA . GLU A 1 92 ? -2.329 -0.591 10.995 1.00 97.00 92 GLU A CA 1
ATOM 684 C C . GLU A 1 92 ? -2.373 -1.146 12.420 1.00 97.00 92 GLU A C 1
ATOM 686 O O . GLU A 1 92 ? -2.775 -2.293 12.626 1.00 97.00 92 GLU A O 1
ATOM 691 N N . ARG A 1 93 ? -2.055 -0.311 13.418 1.00 96.19 93 ARG A N 1
ATOM 692 C CA . ARG A 1 93 ? -2.109 -0.700 14.832 1.00 96.19 93 ARG A CA 1
ATOM 693 C C . ARG A 1 93 ? -3.514 -1.122 15.255 1.00 96.19 93 ARG A C 1
ATOM 695 O O . ARG A 1 93 ? -3.669 -2.143 15.922 1.00 96.19 93 ARG A O 1
ATOM 702 N N . GLU A 1 94 ? -4.537 -0.351 14.901 1.00 95.50 94 GLU A N 1
ATOM 703 C CA . GLU A 1 94 ? -5.924 -0.671 15.259 1.00 95.50 94 GLU A CA 1
ATOM 704 C C . GLU A 1 94 ? -6.422 -1.943 14.557 1.00 95.50 94 GLU A C 1
ATOM 706 O O . GLU A 1 94 ? -7.103 -2.766 15.175 1.00 95.50 94 GLU A O 1
ATOM 711 N N . ALA A 1 95 ? -6.038 -2.152 13.296 1.00 95.38 95 ALA A N 1
ATOM 712 C CA . ALA A 1 95 ? -6.340 -3.372 12.558 1.00 95.38 95 ALA A CA 1
ATOM 713 C C . ALA A 1 95 ? -5.655 -4.587 13.197 1.00 95.38 95 ALA A C 1
ATOM 715 O O . ALA A 1 95 ? -6.314 -5.602 13.434 1.00 95.38 95 ALA A O 1
ATOM 716 N N . PHE A 1 96 ? -4.371 -4.469 13.542 1.00 95.19 96 PHE A N 1
ATOM 717 C CA . PHE A 1 96 ? -3.614 -5.512 14.229 1.00 95.19 96 PHE A CA 1
ATOM 718 C C . PHE A 1 96 ? -4.276 -5.916 15.554 1.00 95.19 96 PHE A C 1
ATOM 720 O O . PHE A 1 96 ? -4.514 -7.100 15.790 1.00 95.19 96 PHE A O 1
ATOM 727 N N . LEU A 1 97 ? -4.667 -4.935 16.378 1.00 93.88 97 LEU A N 1
ATOM 728 C CA . LEU A 1 97 ? -5.384 -5.166 17.643 1.00 93.88 97 LEU A CA 1
ATOM 729 C C . LEU A 1 97 ? -6.794 -5.749 17.448 1.00 93.88 97 LEU A C 1
ATOM 731 O O . LEU A 1 97 ? -7.361 -6.315 18.380 1.00 93.88 97 LEU A O 1
ATOM 735 N N . SER A 1 98 ? -7.348 -5.638 16.240 1.00 91.56 98 SER A N 1
ATOM 736 C CA . SER A 1 98 ? -8.662 -6.161 15.852 1.00 91.56 98 SER A CA 1
ATOM 737 C C . SER A 1 98 ? -8.583 -7.522 15.144 1.00 91.56 98 SER A C 1
ATOM 739 O O . SER A 1 98 ? -9.442 -7.835 14.318 1.00 91.56 98 SER A O 1
ATOM 741 N N . ASP A 1 99 ? -7.564 -8.333 15.458 1.00 91.75 99 ASP A N 1
ATOM 742 C CA . ASP A 1 99 ? -7.350 -9.687 14.913 1.00 91.75 99 ASP A CA 1
ATOM 743 C C . ASP A 1 99 ? -6.995 -9.714 13.406 1.00 91.75 99 ASP A C 1
ATOM 745 O O . ASP A 1 99 ? -7.124 -10.724 12.709 1.00 91.75 99 ASP A O 1
ATOM 749 N N . HIS A 1 100 ? -6.505 -8.595 12.863 1.00 92.88 100 HIS A N 1
ATOM 750 C CA . HIS A 1 100 ? -5.896 -8.538 11.532 1.00 92.88 100 HIS A CA 1
ATOM 751 C C . HIS A 1 100 ? -4.372 -8.571 11.645 1.00 92.88 100 HIS A C 1
ATOM 753 O O . HIS A 1 100 ? -3.688 -7.619 11.296 1.00 92.88 100 HIS A O 1
ATOM 759 N N . TYR A 1 101 ? -3.828 -9.694 12.113 1.00 93.69 101 TYR A N 1
ATOM 760 C CA . TYR A 1 101 ? -2.398 -9.840 12.424 1.00 93.69 101 TYR A CA 1
ATOM 761 C C . TYR A 1 101 ? -1.435 -9.593 11.245 1.00 93.69 101 TYR A C 1
ATOM 763 O O . TYR A 1 101 ? -0.269 -9.295 11.472 1.00 93.69 101 TYR A O 1
ATOM 771 N N . LYS A 1 102 ? -1.903 -9.721 9.991 1.00 95.19 102 LYS A N 1
ATOM 772 C CA . LYS A 1 102 ? -1.123 -9.395 8.779 1.00 95.19 102 LYS A CA 1
ATOM 773 C C . LYS A 1 102 ? -1.259 -7.934 8.331 1.00 95.19 102 LYS A C 1
ATOM 775 O O . LYS A 1 102 ? -0.829 -7.624 7.222 1.00 95.19 102 LYS A O 1
ATOM 780 N N . ALA A 1 103 ? -1.934 -7.077 9.104 1.00 95.94 103 ALA A N 1
ATOM 781 C CA . ALA A 1 103 ? -2.118 -5.671 8.756 1.00 95.94 103 ALA A CA 1
ATOM 782 C C . ALA A 1 103 ? -0.767 -5.022 8.428 1.00 95.94 103 ALA A C 1
ATOM 784 O O . ALA A 1 103 ? 0.212 -5.242 9.134 1.00 95.94 103 ALA A O 1
ATOM 785 N N . PHE A 1 104 ? -0.735 -4.285 7.321 1.00 95.12 104 PHE A N 1
ATOM 786 C CA . PHE A 1 104 ? 0.458 -3.638 6.793 1.00 95.12 104 PHE A CA 1
ATOM 787 C C . PHE A 1 104 ? 0.037 -2.418 5.968 1.00 95.12 104 PHE A C 1
ATOM 789 O O . PHE A 1 104 ? -0.854 -2.559 5.116 1.00 95.12 104 PHE A O 1
ATOM 796 N N . GLY A 1 105 ? 0.642 -1.253 6.209 1.00 90.00 105 GLY A N 1
ATOM 797 C CA . GLY A 1 105 ? 0.343 -0.016 5.481 1.00 90.00 105 GLY A CA 1
ATOM 798 C C . GLY A 1 105 ? 1.343 1.117 5.684 1.00 90.00 105 GLY A C 1
ATOM 799 O O . GLY A 1 105 ? 1.862 1.295 6.804 1.00 90.00 105 GLY A O 1
#